Protein AF-A0A7D5TL69-F1 (afdb_monomer_lite)

Structure (mmCIF, N/CA/C/O backbone):
data_AF-A0A7D5TL69-F1
#
_entry.id   AF-A0A7D5TL69-F1
#
loop_
_atom_site.group_PDB
_atom_site.id
_atom_site.type_symbol
_atom_site.label_atom_id
_atom_site.label_alt_id
_atom_site.label_comp_id
_atom_site.label_asym_id
_atom_site.label_entity_id
_atom_site.label_seq_id
_atom_site.pdbx_PDB_ins_code
_atom_site.Cartn_x
_atom_site.Cartn_y
_atom_site.Cartn_z
_atom_site.occupancy
_atom_site.B_iso_or_equiv
_atom_site.auth_seq_id
_atom_site.auth_comp_id
_atom_site.auth_asym_id
_atom_site.auth_atom_id
_atom_site.pdbx_PDB_model_num
ATOM 1 N N . MET A 1 1 ? -34.665 30.342 -25.074 1.00 49.66 1 MET A N 1
ATOM 2 C CA . MET A 1 1 ? -34.498 28.902 -25.335 1.00 49.66 1 MET A CA 1
ATOM 3 C C . MET A 1 1 ? -33.318 28.725 -26.275 1.00 49.66 1 MET A C 1
ATOM 5 O O . MET A 1 1 ? -33.432 29.138 -27.418 1.00 49.66 1 MET A O 1
ATOM 9 N N . SER A 1 2 ? -32.203 28.230 -25.734 1.00 39.88 2 SER A N 1
ATOM 10 C CA . SER A 1 2 ? -31.281 27.244 -26.316 1.00 39.88 2 SER A CA 1
ATOM 11 C C . SER A 1 2 ? -30.534 26.637 -25.131 1.00 39.88 2 SER A C 1
ATOM 13 O O . SER A 1 2 ? -30.037 27.357 -24.267 1.00 39.88 2 SER A O 1
ATOM 15 N N . ASP A 1 3 ? -30.624 25.322 -25.072 1.00 46.22 3 ASP A N 1
ATOM 16 C CA . ASP A 1 3 ? -30.106 24.395 -24.078 1.00 46.22 3 ASP A CA 1
ATOM 17 C C . ASP A 1 3 ? -28.613 24.108 -24.312 1.00 46.22 3 ASP A C 1
ATOM 19 O O . ASP A 1 3 ? -28.123 24.276 -25.431 1.00 46.22 3 ASP A O 1
ATOM 23 N N . GLY A 1 4 ? -27.936 23.612 -23.274 1.00 45.62 4 GLY A N 1
ATOM 24 C CA . GLY A 1 4 ? -26.929 22.574 -23.475 1.00 45.62 4 GLY A CA 1
ATOM 25 C C . GLY A 1 4 ? -25.468 22.986 -23.328 1.00 45.62 4 GLY A C 1
AT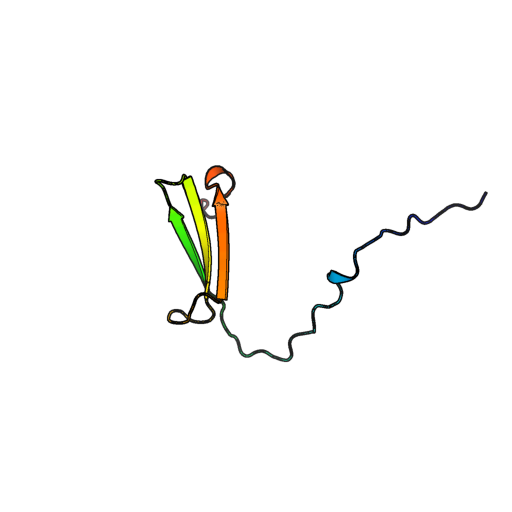OM 26 O O . GLY A 1 4 ? -24.876 23.589 -24.222 1.00 45.62 4 GLY A O 1
ATOM 27 N N . GLY A 1 5 ? -24.861 22.522 -22.236 1.00 44.00 5 GLY A N 1
ATOM 28 C 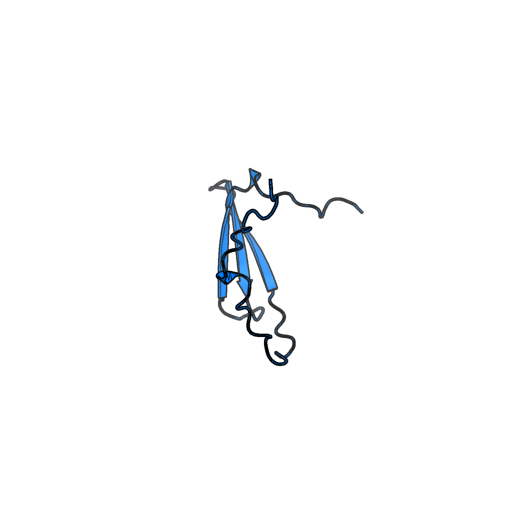CA . GLY A 1 5 ? -23.437 22.209 -22.202 1.00 44.00 5 GLY A CA 1
ATOM 29 C C . GLY A 1 5 ? -22.716 22.757 -20.986 1.00 44.00 5 GLY A C 1
ATOM 30 O O . GLY A 1 5 ? -21.896 23.667 -21.126 1.00 44.00 5 GLY A O 1
ATOM 31 N N . ASP A 1 6 ? -22.981 22.177 -19.813 1.00 53.97 6 ASP A N 1
ATOM 32 C CA . ASP A 1 6 ? -21.997 22.120 -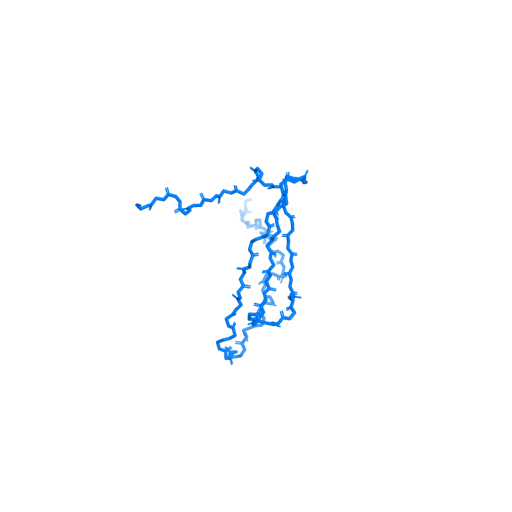18.736 1.00 53.97 6 ASP A CA 1
ATOM 33 C C . ASP A 1 6 ? -20.644 21.751 -19.351 1.00 53.97 6 ASP A C 1
ATOM 35 O O . ASP A 1 6 ? -20.467 20.669 -19.916 1.00 53.97 6 ASP A O 1
ATOM 39 N N . ARG A 1 7 ? -19.699 22.696 -19.323 1.00 52.00 7 ARG A N 1
ATOM 40 C CA . ARG A 1 7 ? -18.308 22.389 -19.636 1.00 52.00 7 ARG A CA 1
ATOM 41 C C . ARG A 1 7 ? -17.818 21.534 -18.486 1.00 52.00 7 ARG A C 1
ATOM 43 O O . ARG A 1 7 ? -17.396 22.068 -17.464 1.00 52.00 7 ARG A O 1
ATOM 50 N N . ASP A 1 8 ? -17.952 20.227 -18.668 1.00 50.94 8 ASP A N 1
ATOM 51 C CA . ASP A 1 8 ? -17.342 19.196 -17.850 1.00 50.94 8 ASP A CA 1
ATOM 52 C C . ASP A 1 8 ? -15.848 19.519 -17.776 1.00 50.94 8 ASP A C 1
ATOM 54 O O . ASP A 1 8 ? -15.088 19.346 -18.731 1.00 50.94 8 ASP A O 1
ATOM 58 N N . GLY A 1 9 ? -15.469 20.164 -16.675 1.00 54.97 9 GLY A N 1
ATOM 59 C CA . GLY A 1 9 ? -14.116 20.602 -16.391 1.00 54.97 9 GLY A CA 1
ATOM 60 C C . GLY A 1 9 ? -13.297 19.387 -16.015 1.00 54.97 9 GLY A C 1
ATOM 61 O O . GLY A 1 9 ? -12.932 19.229 -14.856 1.00 54.97 9 GLY A O 1
ATOM 62 N N . THR A 1 10 ? -13.034 18.517 -16.984 1.00 52.25 10 THR A N 1
ATOM 63 C CA . THR A 1 10 ? -12.017 17.487 -16.842 1.00 52.25 10 THR A CA 1
ATOM 64 C C . THR A 1 10 ? -10.673 18.213 -16.761 1.00 52.25 10 THR A C 1
ATOM 66 O O . THR A 1 10 ? -10.286 18.920 -17.696 1.00 52.25 10 THR A O 1
ATOM 69 N N . PRO A 1 11 ? -9.969 18.151 -15.617 1.00 47.28 11 PRO A N 1
ATOM 70 C CA . PRO A 1 11 ? -8.695 18.832 -15.485 1.00 47.28 11 PRO A CA 1
ATOM 71 C C . PRO A 1 11 ? -7.699 18.229 -16.488 1.00 47.28 11 PRO A C 1
ATOM 73 O O . PRO A 1 11 ? -7.515 17.015 -16.556 1.00 47.28 11 PRO A O 1
ATOM 76 N N . SER A 1 12 ? -7.036 19.104 -17.247 1.00 52.47 12 SER A N 1
ATOM 77 C CA . SER A 1 12 ? -6.083 18.794 -18.329 1.00 52.47 12 SER A CA 1
ATOM 78 C C . SER A 1 12 ? -4.889 17.918 -17.921 1.00 52.47 12 SER A C 1
ATOM 80 O O . SER A 1 12 ? -4.135 17.486 -18.783 1.00 52.47 12 SER A O 1
ATOM 82 N N . TRP A 1 13 ? -4.689 17.653 -16.628 1.00 52.75 13 TRP A N 1
ATOM 83 C CA . TRP A 1 13 ? -3.590 16.818 -16.133 1.00 52.75 13 TRP A CA 1
ATOM 84 C C . TRP A 1 13 ? -3.734 15.325 -16.474 1.00 52.75 13 TRP A C 1
ATOM 86 O O . TRP A 1 13 ? -2.762 14.588 -16.343 1.00 52.75 13 TRP A O 1
ATOM 96 N N . ILE A 1 14 ? -4.919 14.875 -16.910 1.00 54.50 14 ILE A N 1
ATOM 97 C CA . ILE A 1 14 ? -5.154 13.474 -17.308 1.00 54.50 14 ILE A CA 1
ATOM 98 C C . ILE A 1 14 ? -4.669 13.206 -18.747 1.00 54.50 14 ILE A C 1
ATOM 100 O O . ILE A 1 14 ? -4.344 12.067 -19.069 1.00 54.50 14 ILE A O 1
ATOM 104 N N . ASP A 1 15 ? -4.558 14.237 -19.594 1.00 50.00 15 ASP A N 1
ATOM 105 C CA . ASP A 1 15 ? -4.269 14.084 -21.034 1.00 50.00 15 ASP A CA 1
ATOM 106 C C . ASP A 1 15 ? -2.778 14.232 -21.398 1.00 50.00 15 ASP A C 1
ATOM 108 O O . ASP A 1 15 ? -2.412 14.230 -22.566 1.00 50.00 15 ASP A O 1
ATOM 112 N N . ASP A 1 16 ? -1.892 14.322 -20.403 1.00 47.59 16 ASP A N 1
ATOM 113 C CA . ASP A 1 16 ? -0.438 14.420 -20.605 1.00 47.59 16 ASP A CA 1
ATOM 114 C C . ASP A 1 16 ? 0.284 13.182 -20.051 1.00 47.59 16 ASP A C 1
ATOM 116 O O . ASP A 1 16 ? 1.330 13.259 -19.406 1.00 47.59 16 ASP A O 1
ATOM 120 N N . GLN A 1 17 ? -0.284 11.993 -20.283 1.00 49.50 17 GLN A N 1
ATOM 121 C CA . GLN A 1 17 ? 0.531 10.783 -20.251 1.00 49.50 17 GLN A CA 1
ATOM 122 C C . GLN A 1 17 ? 1.266 10.684 -21.591 1.00 49.50 17 GLN A C 1
ATOM 124 O O . GLN A 1 17 ? 0.653 10.282 -22.587 1.00 49.50 17 GLN A O 1
ATOM 129 N N . PRO A 1 18 ? 2.572 11.011 -21.667 1.00 52.25 18 PRO A N 1
ATOM 130 C CA . PRO A 1 18 ? 3.338 10.690 -22.855 1.00 52.25 18 PRO A CA 1
ATOM 131 C C . PRO A 1 18 ? 3.203 9.187 -23.082 1.00 52.25 18 PRO A C 1
ATOM 133 O O . PRO A 1 18 ? 3.518 8.390 -22.194 1.00 52.25 18 PRO A O 1
ATOM 136 N N . ARG A 1 19 ? 2.712 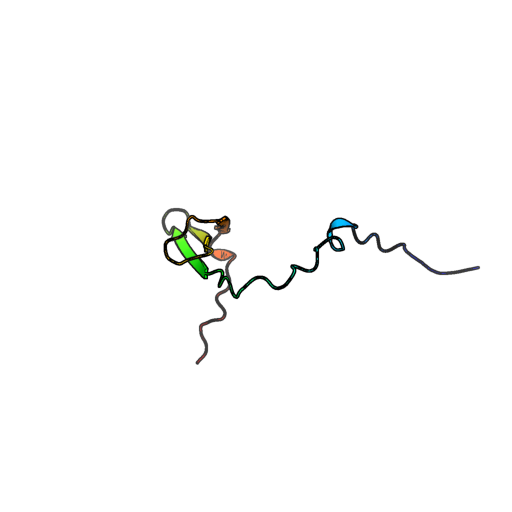8.799 -24.268 1.00 53.62 19 ARG A N 1
ATOM 137 C CA . ARG A 1 19 ? 2.812 7.422 -24.764 1.00 53.62 19 ARG A CA 1
ATOM 138 C C . ARG A 1 19 ? 4.262 6.997 -24.571 1.00 53.62 19 ARG A C 1
ATOM 140 O O . ARG A 1 19 ? 5.138 7.474 -25.290 1.00 53.62 19 ARG A O 1
ATOM 147 N N . ARG A 1 20 ? 4.509 6.171 -23.551 1.00 51.62 20 ARG A N 1
ATOM 148 C CA . ARG A 1 20 ? 5.843 5.685 -23.210 1.00 51.62 20 ARG A CA 1
ATOM 149 C C . ARG A 1 20 ? 6.347 4.934 -24.450 1.00 51.62 20 ARG A C 1
ATOM 151 O O . ARG A 1 20 ? 5.694 3.966 -24.840 1.00 51.62 20 ARG A O 1
ATOM 158 N N . PRO A 1 21 ? 7.415 5.399 -25.121 1.00 44.88 21 PRO A N 1
ATOM 159 C CA . PRO A 1 21 ? 7.988 4.671 -26.245 1.00 44.88 21 PRO A CA 1
ATOM 160 C C . PRO A 1 21 ? 8.505 3.342 -25.701 1.00 44.88 21 PRO A C 1
ATOM 162 O O . PRO A 1 21 ? 9.186 3.381 -24.679 1.00 44.88 21 PRO A O 1
ATOM 165 N N . ASP A 1 22 ? 8.112 2.230 -26.338 1.00 50.62 22 ASP A N 1
ATOM 166 C CA . ASP A 1 22 ? 8.477 0.830 -26.059 1.00 50.62 22 ASP A CA 1
ATOM 167 C C . ASP A 1 22 ? 9.506 0.673 -24.933 1.00 50.62 22 ASP A C 1
ATOM 169 O O . ASP A 1 22 ? 10.704 0.491 -25.159 1.00 50.62 22 ASP A O 1
ATOM 173 N N . ALA A 1 23 ? 9.037 0.810 -23.692 1.00 51.72 23 ALA A N 1
ATOM 174 C CA . ALA A 1 23 ? 9.863 0.500 -22.551 1.00 51.72 23 ALA A CA 1
ATOM 175 C C . ALA A 1 23 ? 9.897 -1.016 -22.507 1.00 51.72 23 ALA A C 1
ATOM 177 O O . ALA A 1 23 ? 8.860 -1.638 -22.282 1.00 51.72 23 ALA A O 1
ATOM 178 N N . SER A 1 24 ? 11.077 -1.580 -22.760 1.00 52.28 24 SER A N 1
ATOM 179 C CA . SER A 1 24 ? 11.465 -2.919 -22.331 1.00 52.28 24 SER A CA 1
ATOM 180 C C . SER A 1 24 ? 10.684 -3.296 -21.075 1.00 52.28 24 SER A C 1
ATOM 182 O O . SER A 1 24 ? 10.618 -2.452 -20.185 1.00 52.28 24 SER A O 1
ATOM 184 N N . ASP A 1 25 ? 10.095 -4.494 -21.038 1.00 55.91 25 ASP A N 1
ATOM 185 C CA . ASP A 1 25 ? 9.355 -5.135 -19.936 1.00 55.91 25 ASP A CA 1
ATOM 186 C C . ASP A 1 25 ? 10.046 -4.987 -18.552 1.00 55.91 25 ASP A C 1
ATOM 188 O O . ASP A 1 25 ? 10.523 -5.940 -17.944 1.00 55.91 25 ASP A O 1
ATOM 192 N N . GLU A 1 26 ? 10.158 -3.766 -18.033 1.00 59.53 26 GLU A N 1
ATOM 193 C CA . GLU A 1 26 ? 10.623 -3.465 -16.689 1.00 59.53 26 GLU A CA 1
ATOM 194 C C . GLU A 1 26 ? 9.448 -3.821 -15.788 1.00 59.53 26 GLU A C 1
ATOM 196 O O . GLU A 1 26 ? 8.536 -3.019 -15.562 1.00 59.53 26 GLU A O 1
ATOM 201 N N . THR A 1 27 ? 9.429 -5.074 -15.341 1.00 72.81 27 THR A N 1
ATOM 202 C CA . THR A 1 27 ? 8.410 -5.591 -14.437 1.00 72.81 27 THR A CA 1
ATOM 203 C C . THR A 1 27 ? 8.498 -4.854 -13.108 1.00 72.81 27 THR A C 1
ATOM 205 O O . THR A 1 27 ? 9.306 -5.196 -12.248 1.00 72.81 27 THR A O 1
ATOM 208 N N . VAL A 1 28 ? 7.649 -3.845 -12.915 1.00 80.50 28 VAL A N 1
ATOM 209 C CA . VAL A 1 28 ? 7.500 -3.196 -11.612 1.00 80.50 28 VAL A CA 1
ATOM 210 C C . VAL A 1 28 ? 6.868 -4.199 -10.652 1.00 80.50 28 VAL A C 1
ATOM 212 O O . VAL A 1 28 ? 5.726 -4.621 -10.838 1.00 80.50 28 VAL A O 1
ATOM 215 N N . ARG A 1 29 ? 7.608 -4.582 -9.612 1.00 85.69 29 ARG A N 1
ATOM 216 C CA . ARG A 1 29 ? 7.107 -5.426 -8.528 1.00 85.69 29 ARG A CA 1
ATOM 217 C C . ARG A 1 29 ? 6.589 -4.543 -7.401 1.00 85.69 29 ARG A C 1
ATOM 219 O O . ARG A 1 29 ? 7.262 -3.604 -6.979 1.00 85.69 29 ARG A O 1
ATOM 226 N N . ILE A 1 30 ? 5.409 -4.888 -6.899 1.00 88.25 30 ILE A N 1
ATOM 227 C CA . ILE A 1 30 ? 4.832 -4.288 -5.699 1.00 88.25 30 ILE A CA 1
ATOM 228 C C . ILE A 1 30 ? 5.022 -5.272 -4.546 1.00 88.25 30 ILE A C 1
ATOM 230 O O . ILE A 1 30 ? 4.695 -6.451 -4.670 1.00 88.25 30 ILE A O 1
ATOM 234 N N . GLU A 1 31 ? 5.577 -4.785 -3.446 1.00 90.19 31 GLU A N 1
ATOM 235 C CA . GLU A 1 31 ? 5.696 -5.496 -2.178 1.00 90.19 31 GLU A CA 1
ATOM 236 C C . GLU A 1 31 ? 4.737 -4.875 -1.161 1.00 90.19 31 GLU A C 1
ATOM 238 O O . GLU A 1 31 ? 4.616 -3.651 -1.079 1.00 90.19 31 GLU A O 1
ATOM 243 N N . THR A 1 32 ? 4.065 -5.724 -0.389 1.00 92.44 32 THR A N 1
ATOM 244 C CA . THR A 1 32 ? 3.163 -5.316 0.689 1.00 92.44 32 THR A CA 1
ATOM 245 C C . THR A 1 32 ? 3.856 -5.546 2.024 1.00 92.44 32 THR A C 1
ATOM 247 O O . THR A 1 32 ? 4.247 -6.668 2.334 1.00 92.44 32 THR A O 1
ATOM 250 N N . ILE A 1 33 ? 4.008 -4.480 2.805 1.00 94.12 33 ILE A N 1
ATOM 251 C CA . ILE A 1 33 ? 4.711 -4.470 4.087 1.00 94.12 33 ILE A CA 1
ATOM 252 C C . ILE A 1 33 ? 3.689 -4.095 5.171 1.00 94.12 33 ILE A C 1
ATOM 254 O O . ILE A 1 33 ? 3.310 -2.922 5.248 1.00 94.12 33 ILE A O 1
ATOM 258 N N . PRO A 1 34 ? 3.191 -5.062 5.961 1.00 93.94 34 PRO A N 1
ATOM 259 C CA . PRO A 1 34 ? 2.306 -4.777 7.085 1.00 93.94 34 PRO A CA 1
ATOM 260 C C . PRO A 1 34 ? 3.090 -4.207 8.275 1.00 93.94 34 PRO A C 1
ATOM 262 O O . PRO A 1 34 ? 4.217 -4.622 8.543 1.00 93.94 34 PRO A O 1
ATOM 265 N N . ASP A 1 35 ? 2.474 -3.268 8.987 1.00 94.12 35 ASP A N 1
ATOM 266 C CA . ASP A 1 35 ? 2.925 -2.739 10.274 1.00 94.12 35 ASP A CA 1
ATOM 267 C C . ASP A 1 35 ? 1.775 -2.892 11.279 1.00 94.12 35 ASP A C 1
ATOM 269 O O . ASP A 1 35 ? 0.864 -2.059 11.347 1.00 94.12 35 ASP A O 1
ATOM 273 N N . ASP A 1 36 ? 1.791 -4.011 12.009 1.00 93.12 36 ASP A N 1
ATOM 274 C CA . ASP A 1 36 ? 0.740 -4.388 12.960 1.00 93.12 36 ASP A CA 1
ATOM 275 C C . ASP A 1 36 ? 0.698 -3.470 14.192 1.00 93.12 36 ASP A C 1
ATOM 277 O O . ASP A 1 36 ? -0.379 -3.229 14.737 1.00 93.12 36 ASP A O 1
ATOM 281 N N . ASP A 1 37 ? 1.845 -2.924 14.612 1.00 95.06 37 ASP A N 1
ATOM 282 C CA . ASP A 1 37 ? 1.925 -1.985 15.736 1.00 95.06 37 ASP A CA 1
ATOM 283 C C . ASP A 1 37 ? 1.248 -0.651 15.386 1.00 95.06 37 ASP A C 1
ATOM 285 O O . ASP A 1 37 ? 0.556 -0.058 16.219 1.00 95.06 37 ASP A O 1
ATOM 289 N N . ALA A 1 38 ? 1.417 -0.183 14.146 1.00 91.88 38 ALA A N 1
ATOM 290 C CA . ALA A 1 38 ? 0.785 1.038 13.654 1.00 91.88 38 ALA A CA 1
ATOM 291 C C . ALA A 1 38 ? -0.623 0.819 13.071 1.00 91.88 38 ALA A C 1
ATOM 293 O O . ALA A 1 38 ? -1.339 1.794 12.839 1.00 91.88 38 ALA A O 1
ATOM 294 N N . GLY A 1 39 ? -1.022 -0.428 12.803 1.00 93.88 39 GLY A N 1
ATOM 295 C CA . GLY A 1 39 ? -2.270 -0.746 12.106 1.00 93.88 39 GLY A CA 1
ATOM 296 C C . GLY A 1 39 ? -2.279 -0.268 10.650 1.00 93.88 39 GLY A C 1
ATOM 297 O O . GLY A 1 39 ? -3.326 0.107 10.122 1.00 93.88 39 GLY A O 1
ATOM 298 N N . THR A 1 40 ? -1.117 -0.241 9.995 1.00 96.06 40 THR A N 1
ATOM 299 C CA . THR A 1 40 ? -0.975 0.272 8.625 1.00 96.06 40 THR A CA 1
ATOM 300 C C . THR A 1 40 ? -0.373 -0.761 7.685 1.00 96.06 40 THR A C 1
ATOM 302 O O . THR A 1 40 ? 0.229 -1.749 8.096 1.00 96.06 40 THR A O 1
ATOM 305 N N . VAL A 1 41 ? -0.542 -0.531 6.387 1.00 94.81 41 VAL A N 1
ATOM 306 C CA . VAL A 1 41 ? 0.089 -1.311 5.326 1.00 94.81 41 VAL A CA 1
ATOM 307 C C . VAL A 1 41 ? 0.790 -0.355 4.374 1.00 94.81 41 VAL A C 1
ATOM 309 O O . VAL A 1 41 ? 0.213 0.639 3.930 1.00 94.81 41 VAL A O 1
ATOM 312 N N . THR A 1 42 ? 2.03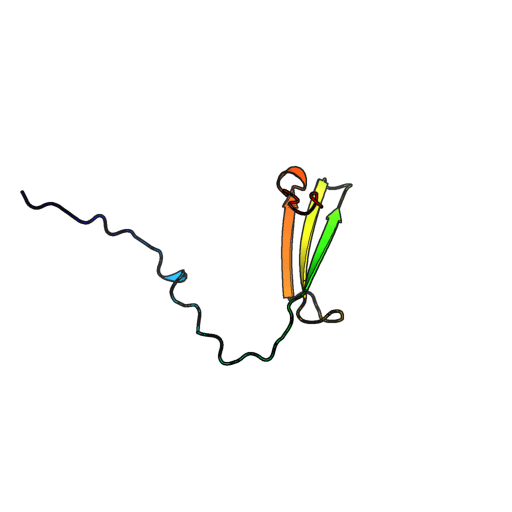7 -0.670 4.035 1.00 94.44 42 THR A N 1
ATOM 313 C CA . THR A 1 42 ? 2.809 0.054 3.025 1.00 94.44 42 THR A CA 1
ATOM 314 C C . THR A 1 42 ? 2.940 -0.780 1.759 1.00 94.44 42 THR A C 1
ATOM 316 O O . THR A 1 42 ? 3.368 -1.930 1.800 1.00 94.44 42 THR A O 1
ATOM 319 N N . PHE A 1 43 ? 2.612 -0.181 0.617 1.00 92.62 43 PHE A N 1
ATOM 320 C CA . PHE A 1 43 ? 2.861 -0.750 -0.703 1.00 92.62 43 PHE A CA 1
ATOM 321 C C . PHE A 1 43 ? 4.101 -0.090 -1.294 1.00 92.62 43 PHE A C 1
ATOM 323 O O . PHE A 1 43 ? 4.097 1.114 -1.554 1.00 92.62 43 PHE A O 1
ATOM 330 N N . ALA A 1 44 ? 5.163 -0.865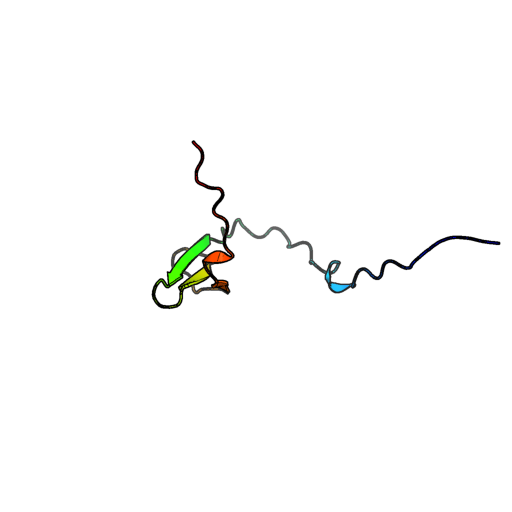 -1.498 1.00 92.62 44 ALA A N 1
ATOM 331 C CA . ALA A 1 44 ? 6.423 -0.394 -2.058 1.00 92.62 44 ALA A CA 1
ATOM 332 C C . ALA A 1 44 ? 6.585 -0.897 -3.496 1.00 92.62 44 ALA A C 1
ATOM 334 O O . ALA A 1 44 ? 6.543 -2.099 -3.750 1.00 92.62 44 ALA A O 1
ATOM 335 N N . ALA A 1 45 ? 6.793 0.019 -4.442 1.00 90.31 45 ALA A N 1
ATOM 336 C CA . ALA A 1 45 ? 7.064 -0.309 -5.837 1.00 90.31 45 ALA A CA 1
ATOM 337 C C . ALA A 1 45 ? 8.575 -0.325 -6.099 1.00 90.31 45 ALA A C 1
ATOM 339 O O . ALA A 1 45 ? 9.285 0.630 -5.767 1.00 90.31 45 ALA A O 1
ATOM 340 N N . ARG A 1 46 ? 9.063 -1.387 -6.743 1.00 86.75 46 ARG A N 1
ATOM 341 C CA . ARG A 1 46 ? 10.462 -1.549 -7.163 1.00 86.75 46 ARG A CA 1
ATOM 342 C C . ARG A 1 46 ? 10.515 -1.931 -8.638 1.00 86.75 46 ARG A C 1
ATOM 344 O O . ARG A 1 46 ? 9.672 -2.693 -9.102 1.00 86.75 46 ARG A O 1
ATOM 351 N N . ARG A 1 47 ? 11.494 -1.402 -9.377 1.00 80.56 47 ARG A N 1
ATOM 352 C CA . ARG A 1 47 ? 11.706 -1.776 -10.790 1.00 80.56 47 ARG A CA 1
ATOM 353 C C . ARG A 1 47 ? 12.365 -3.144 -10.953 1.00 80.56 47 ARG A C 1
ATOM 355 O O . ARG A 1 47 ? 12.063 -3.835 -11.911 1.00 80.56 47 ARG A O 1
ATOM 362 N N . ASP A 1 48 ? 13.169 -3.547 -9.973 1.00 80.12 48 ASP A N 1
ATOM 363 C CA . ASP A 1 48 ? 13.857 -4.836 -9.912 1.00 80.12 48 ASP A CA 1
ATOM 364 C C . ASP A 1 48 ? 13.765 -5.390 -8.485 1.00 80.12 48 ASP A C 1
ATOM 366 O O . ASP A 1 48 ? 13.623 -4.622 -7.530 1.00 80.12 48 ASP A O 1
ATOM 370 N N . SER A 1 49 ? 13.873 -6.712 -8.309 1.00 69.12 49 SER A N 1
ATOM 371 C CA . SER A 1 49 ? 13.806 -7.345 -6.977 1.00 69.12 49 SER A CA 1
ATOM 372 C C . SER A 1 49 ? 14.860 -6.813 -5.996 1.00 69.12 49 SER A C 1
ATOM 374 O O . SER A 1 49 ? 14.559 -6.651 -4.815 1.00 69.12 49 SER A O 1
ATOM 376 N N . ASP A 1 50 ? 16.042 -6.461 -6.503 1.00 73.00 50 ASP A N 1
ATOM 377 C CA . ASP A 1 50 ? 17.157 -5.883 -5.739 1.00 73.00 50 ASP A CA 1
ATOM 378 C C . ASP A 1 50 ? 17.328 -4.367 -5.965 1.00 73.00 50 ASP A C 1
ATOM 380 O O . ASP A 1 50 ? 18.288 -3.757 -5.493 1.00 73.00 50 ASP A O 1
ATOM 384 N N . GLY A 1 51 ? 16.407 -3.739 -6.701 1.00 75.88 51 GLY A N 1
ATOM 385 C CA . GLY A 1 51 ? 16.447 -2.309 -6.993 1.00 75.88 51 GLY A CA 1
ATOM 386 C C . GLY A 1 51 ? 15.934 -1.446 -5.831 1.00 75.88 51 GLY A C 1
ATOM 387 O O . GLY A 1 51 ? 15.174 -1.923 -4.982 1.00 75.88 51 GLY A O 1
ATOM 388 N N . PRO A 1 52 ? 16.300 -0.151 -5.791 1.00 82.00 52 PRO A N 1
ATOM 389 C CA . PRO A 1 52 ? 15.744 0.778 -4.814 1.00 82.00 52 PRO A CA 1
ATOM 390 C C . PRO A 1 52 ? 14.230 0.947 -5.008 1.00 82.00 52 PRO A C 1
ATOM 392 O O . PRO A 1 52 ? 13.716 0.886 -6.129 1.00 82.00 52 PRO A O 1
ATOM 395 N N . THR A 1 53 ? 13.517 1.215 -3.912 1.00 83.81 53 THR A N 1
ATOM 396 C CA . THR A 1 53 ? 12.099 1.589 -3.956 1.00 83.81 53 THR A CA 1
ATOM 397 C C . THR A 1 53 ? 11.933 2.883 -4.743 1.00 83.81 53 THR A C 1
ATOM 399 O O . THR A 1 53 ? 12.511 3.911 -4.392 1.00 83.81 53 THR A O 1
ATOM 402 N N . VAL A 1 54 ? 11.133 2.837 -5.807 1.00 88.94 54 VAL A N 1
ATOM 403 C CA . VAL A 1 54 ? 10.883 3.995 -6.678 1.00 88.94 54 VAL A CA 1
ATOM 404 C C . VAL A 1 54 ? 9.677 4.816 -6.227 1.00 88.94 54 VAL A C 1
ATOM 406 O O . VAL A 1 54 ? 9.600 6.000 -6.538 1.00 88.94 54 VAL A O 1
ATOM 409 N N . ALA A 1 55 ? 8.746 4.199 -5.495 1.00 90.19 55 ALA A N 1
ATOM 410 C CA . ALA A 1 55 ? 7.586 4.850 -4.896 1.00 90.19 55 ALA A CA 1
ATOM 411 C C . ALA A 1 55 ? 7.033 4.006 -3.739 1.00 90.19 55 ALA A C 1
ATOM 413 O O . ALA A 1 55 ? 7.179 2.782 -3.738 1.00 90.19 55 ALA A O 1
ATOM 414 N N . TRP A 1 56 ? 6.366 4.649 -2.782 1.00 94.12 56 TRP A N 1
ATOM 415 C CA . TRP A 1 56 ? 5.638 3.969 -1.715 1.00 94.12 56 TRP A CA 1
ATOM 416 C C . TRP A 1 56 ? 4.384 4.742 -1.314 1.00 94.12 56 TRP A C 1
ATOM 418 O O . TRP A 1 56 ? 4.329 5.967 -1.436 1.00 94.12 56 TRP A O 1
ATOM 428 N N . ILE A 1 57 ? 3.384 4.012 -0.826 1.00 93.25 57 ILE A N 1
ATOM 429 C CA . ILE A 1 57 ? 2.156 4.563 -0.251 1.00 93.25 57 ILE A CA 1
ATOM 430 C C . ILE A 1 57 ? 1.850 3.779 1.023 1.00 93.25 57 ILE A C 1
ATOM 432 O O . ILE A 1 57 ? 1.850 2.549 0.995 1.00 93.25 57 ILE A O 1
ATOM 436 N N . THR A 1 58 ? 1.570 4.486 2.117 1.00 93.94 58 THR A N 1
ATOM 437 C CA . THR A 1 58 ? 1.140 3.900 3.393 1.00 93.94 58 THR A CA 1
ATOM 438 C C . THR A 1 58 ? -0.322 4.245 3.633 1.00 93.94 58 THR A C 1
ATOM 440 O O . THR A 1 58 ? -0.723 5.399 3.468 1.00 93.94 58 THR A O 1
ATOM 443 N N . VAL A 1 59 ? -1.116 3.247 4.008 1.00 94.06 59 VAL A N 1
ATOM 444 C CA . VAL A 1 59 ? -2.550 3.382 4.287 1.00 94.06 59 VAL A CA 1
ATOM 445 C C . VAL A 1 59 ? -2.921 2.635 5.559 1.00 94.06 59 VAL A C 1
ATOM 447 O O . VAL A 1 59 ? -2.223 1.716 5.981 1.00 94.06 59 VAL A O 1
ATOM 450 N N . ASP A 1 60 ? -4.038 3.025 6.160 1.00 94.69 60 ASP A N 1
ATOM 451 C CA . ASP A 1 60 ? -4.651 2.283 7.257 1.00 94.69 60 ASP A CA 1
ATOM 452 C C . ASP A 1 60 ? -5.076 0.877 6.793 1.00 94.69 60 ASP A C 1
ATOM 454 O O . ASP A 1 60 ? -5.690 0.719 5.731 1.00 94.69 60 ASP A O 1
ATOM 458 N N . ALA A 1 61 ? -4.741 -0.148 7.582 1.00 90.25 61 ALA A N 1
ATOM 459 C CA . ALA A 1 61 ? -4.975 -1.543 7.220 1.00 90.25 61 ALA A CA 1
ATOM 460 C C . ALA A 1 61 ? -6.471 -1.882 7.115 1.00 90.25 61 ALA A C 1
ATOM 462 O O . ALA A 1 61 ? -6.852 -2.700 6.280 1.00 90.25 61 ALA A O 1
ATOM 463 N N . ALA A 1 62 ? -7.337 -1.222 7.894 1.00 89.00 62 ALA A N 1
ATOM 464 C CA . ALA A 1 62 ? -8.783 -1.437 7.834 1.00 89.00 62 ALA A CA 1
ATOM 465 C C . ALA A 1 62 ? -9.422 -0.846 6.563 1.00 89.00 62 ALA A C 1
ATOM 467 O O . ALA A 1 62 ? -10.576 -1.144 6.255 1.00 89.00 62 ALA A O 1
ATOM 468 N N . THR A 1 63 ? -8.676 -0.035 5.807 1.00 86.69 63 THR A N 1
ATOM 469 C CA . THR A 1 63 ? -9.103 0.524 4.515 1.00 86.69 63 THR A CA 1
ATOM 470 C C . THR A 1 63 ? -8.752 -0.398 3.337 1.00 86.69 63 THR A C 1
ATOM 472 O O . THR A 1 63 ? -9.274 -0.223 2.234 1.00 86.69 63 THR A O 1
ATOM 475 N N . VAL A 1 64 ? -7.884 -1.394 3.543 1.00 83.00 64 VAL A N 1
ATOM 476 C CA . VAL A 1 64 ? -7.452 -2.325 2.493 1.00 83.00 64 VAL A CA 1
ATOM 477 C C . VAL A 1 64 ? -8.418 -3.506 2.409 1.00 83.00 64 VAL A C 1
ATOM 479 O O . VAL A 1 64 ? -8.639 -4.216 3.386 1.00 83.00 64 VAL A O 1
ATOM 482 N N . VAL A 1 65 ? -8.972 -3.749 1.219 1.00 77.00 65 VAL A N 1
ATOM 483 C CA . VAL A 1 65 ? -9.790 -4.936 0.931 1.00 77.00 65 VAL A CA 1
ATOM 484 C C . VAL A 1 65 ? -8.943 -5.937 0.151 1.00 77.00 65 VAL A C 1
ATOM 486 O O . VAL A 1 65 ? -8.558 -5.659 -0.984 1.00 77.00 65 VAL A O 1
ATOM 489 N N . ASP A 1 66 ? -8.664 -7.100 0.745 1.00 77.62 66 ASP A N 1
ATOM 490 C CA . ASP A 1 66 ? -8.051 -8.219 0.027 1.00 77.62 66 ASP A CA 1
ATOM 491 C C . ASP A 1 66 ? -9.114 -8.988 -0.771 1.00 77.62 66 ASP A C 1
ATOM 493 O O . ASP A 1 66 ? -10.113 -9.455 -0.224 1.00 77.62 66 ASP A O 1
ATOM 497 N N . LEU A 1 67 ? -8.899 -9.110 -2.081 1.00 73.62 67 LEU A N 1
ATOM 498 C CA . LEU A 1 67 ? -9.781 -9.847 -2.993 1.00 73.62 67 LEU A CA 1
ATOM 499 C C . LEU A 1 67 ? -9.254 -11.264 -3.292 1.00 73.62 67 LEU A C 1
ATOM 501 O O . LEU A 1 67 ? -9.834 -11.970 -4.116 1.00 73.62 67 LEU A O 1
ATOM 505 N N . GLY A 1 68 ? -8.156 -11.684 -2.649 1.00 65.12 68 GLY A N 1
ATOM 506 C CA . GLY A 1 68 ? -7.454 -12.942 -2.917 1.00 65.12 68 GLY A CA 1
ATOM 507 C C . GLY A 1 68 ? -8.077 -14.196 -2.294 1.00 65.12 68 GLY A C 1
ATOM 508 O O . GLY A 1 68 ? -7.650 -15.306 -2.607 1.00 65.12 68 GLY A O 1
ATOM 509 N N . ALA A 1 69 ? -9.095 -14.062 -1.444 1.00 58.06 69 ALA A N 1
ATOM 510 C CA . ALA A 1 69 ? -9.627 -15.166 -0.648 1.00 58.06 69 ALA A CA 1
ATOM 511 C C . ALA A 1 69 ? -10.804 -15.930 -1.294 1.00 58.06 69 ALA A C 1
ATOM 513 O O . ALA A 1 69 ? -11.784 -16.193 -0.610 1.00 58.06 69 ALA A O 1
ATOM 514 N N . HIS A 1 70 ? -10.735 -16.322 -2.573 1.00 52.50 70 HIS A N 1
ATOM 515 C CA . HIS A 1 70 ? -11.655 -17.331 -3.135 1.00 52.50 70 HIS A CA 1
ATOM 516 C C . HIS A 1 70 ? -10.999 -18.171 -4.251 1.00 52.50 70 HIS A C 1
ATOM 518 O O . HIS A 1 70 ? -11.053 -17.813 -5.429 1.00 52.50 70 HIS A O 1
ATOM 524 N N . ASN A 1 71 ? -10.435 -19.326 -3.881 1.00 44.22 71 ASN A N 1
ATOM 525 C CA . ASN A 1 71 ? -10.419 -20.539 -4.712 1.00 44.22 71 ASN A CA 1
ATOM 526 C C . ASN A 1 71 ? -10.483 -21.776 -3.813 1.00 44.22 71 ASN A C 1
ATOM 528 O O . ASN A 1 71 ? -9.601 -21.891 -2.933 1.00 44.22 71 ASN A O 1
#

Organism: NCBI:txid869889

Secondary structure (DSSP, 8-state):
-----------GGGS-------------EEEEEEETTTTEEEEEEESSTTSPEEEEEEEEGGG--------

pLDDT: mean 72.12, std 19.05, range [39.88, 96.06]

Foldseek 3Di:
DDDDDDPPCPDPPVVPPPPPPPDDCQPWDWDWDDDVVVQKIKIFTASDPPGDGPDMDIDHNVPDDDPPPDD

Sequence (71 aa):
MSDGGDRDGTPSWIDDQPRRPDASDETVRIETIPDDDAGTVTFAARRDSDGPTVAWITVDAATVVDLGAHN

Radius of gyration: 19.77 Å; chains: 1; bounding box: 52×49×42 Å